Protein AF-A0A2G1YAJ8-F1 (afdb_monomer)

pLDDT: mean 88.54, std 17.22, range [44.78, 98.81]

Sequence (114 aa):
MRKALLMGAALAALLSAPAAAQVSKQVYQLHQKLLTLDTHLDTPASLDLPGWSIEEEHDVLHDYTQVDLPRMKKGGLDGGFWAIYTSQGPLTIEGFHKARDFAIMRGLSIRNMV

Structure (mmCIF, N/CA/C/O backbone):
data_AF-A0A2G1YAJ8-F1
#
_entry.id   AF-A0A2G1YAJ8-F1
#
loop_
_atom_site.group_PDB
_atom_site.id
_atom_site.type_symbol
_atom_site.label_atom_id
_atom_site.label_alt_id
_atom_site.label_comp_id
_atom_site.label_asym_id
_atom_site.label_entity_id
_atom_site.label_seq_id
_atom_site.pdbx_PDB_ins_code
_atom_site.Cartn_x
_atom_site.Cartn_y
_atom_site.Cartn_z
_atom_site.occupancy
_atom_site.B_iso_or_equiv
_atom_site.auth_seq_id
_atom_site.auth_comp_id
_atom_site.auth_asym_id
_atom_site.auth_atom_id
_atom_site.pdbx_PDB_model_num
ATOM 1 N N . MET A 1 1 ? 27.798 9.959 46.436 1.00 52.44 1 MET A N 1
ATOM 2 C CA . MET A 1 1 ? 27.267 11.011 45.534 1.00 52.4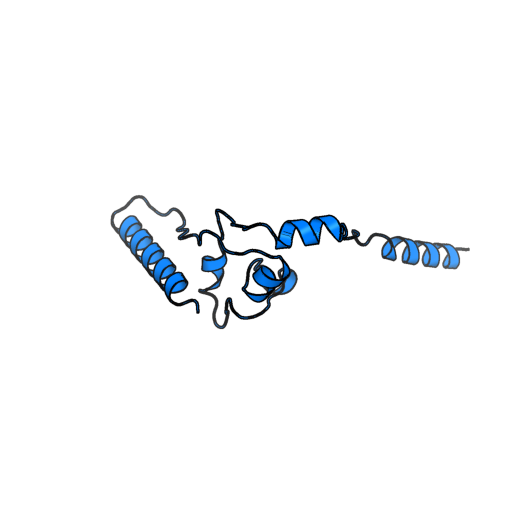4 1 MET A CA 1
ATOM 3 C C . MET A 1 1 ? 27.204 10.579 44.064 1.00 52.44 1 MET A C 1
ATOM 5 O O . MET A 1 1 ? 26.140 10.696 43.481 1.00 52.44 1 MET A O 1
ATOM 9 N N . ARG A 1 2 ? 28.257 9.987 43.470 1.00 50.34 2 ARG A N 1
ATOM 10 C CA . ARG A 1 2 ? 28.233 9.511 42.062 1.00 50.34 2 ARG A CA 1
ATOM 11 C C . ARG A 1 2 ? 27.186 8.421 41.743 1.00 50.34 2 ARG A C 1
ATOM 13 O O . ARG A 1 2 ? 26.618 8.440 40.661 1.00 50.34 2 ARG A O 1
ATOM 20 N N . LYS A 1 3 ? 26.874 7.521 42.688 1.00 44.78 3 LYS A N 1
ATOM 21 C CA . LYS A 1 3 ? 25.834 6.482 42.509 1.00 44.78 3 LYS A CA 1
ATOM 22 C C . LYS A 1 3 ? 24.401 7.043 42.463 1.00 44.78 3 LYS A C 1
ATOM 24 O O . LYS A 1 3 ? 23.583 6.530 41.716 1.00 44.78 3 LYS A O 1
ATOM 29 N N . ALA A 1 4 ? 24.121 8.125 43.197 1.00 50.81 4 ALA A N 1
ATOM 30 C CA . ALA A 1 4 ? 22.819 8.802 43.156 1.00 50.81 4 ALA A CA 1
ATOM 31 C C . ALA A 1 4 ? 22.611 9.564 41.834 1.00 50.81 4 ALA A C 1
ATOM 33 O O . ALA A 1 4 ? 21.504 9.600 41.308 1.00 50.81 4 ALA A O 1
ATOM 34 N N . LEU A 1 5 ? 23.694 10.102 41.260 1.00 50.38 5 LEU A N 1
ATOM 35 C CA . LEU A 1 5 ? 23.669 10.794 39.969 1.00 50.38 5 LEU A CA 1
ATOM 36 C C . LEU A 1 5 ? 23.427 9.826 38.792 1.00 50.38 5 LEU A C 1
ATOM 38 O O . LEU A 1 5 ? 22.687 10.152 37.871 1.00 50.38 5 LEU A O 1
ATOM 42 N N . LEU A 1 6 ? 23.993 8.613 38.853 1.00 50.56 6 LEU A N 1
ATOM 43 C CA . LEU A 1 6 ? 23.781 7.564 37.843 1.00 50.56 6 LEU A CA 1
ATOM 44 C C . LEU A 1 6 ? 22.356 6.979 37.878 1.00 50.56 6 LEU A C 1
ATOM 46 O O . LEU A 1 6 ? 21.810 6.638 36.834 1.00 50.56 6 LEU A O 1
ATOM 50 N N . MET A 1 7 ? 21.728 6.916 39.057 1.00 52.81 7 MET A N 1
ATOM 51 C CA . MET A 1 7 ? 20.354 6.417 39.210 1.00 52.81 7 MET A CA 1
ATOM 52 C C . MET A 1 7 ? 19.303 7.446 38.753 1.00 52.81 7 MET A C 1
ATOM 54 O O . MET A 1 7 ? 18.280 7.068 38.190 1.00 52.81 7 MET A O 1
ATOM 58 N N . GLY A 1 8 ? 19.581 8.747 38.918 1.00 51.50 8 GLY A N 1
ATOM 59 C CA . GLY A 1 8 ? 18.731 9.825 38.393 1.00 51.50 8 GLY A CA 1
ATOM 60 C C . GLY A 1 8 ? 18.750 9.935 36.863 1.00 51.50 8 GLY A C 1
ATOM 61 O O . GLY A 1 8 ? 17.714 10.190 36.254 1.00 51.50 8 GLY A O 1
ATOM 62 N N . ALA A 1 9 ? 19.900 9.676 36.228 1.00 55.94 9 ALA A N 1
ATOM 63 C CA . ALA A 1 9 ? 20.028 9.696 34.768 1.00 55.94 9 ALA A CA 1
ATOM 64 C C . ALA A 1 9 ? 19.265 8.545 34.082 1.00 55.94 9 ALA A C 1
ATOM 66 O O . ALA A 1 9 ? 18.672 8.746 33.024 1.00 55.94 9 ALA A O 1
ATOM 67 N N . ALA A 1 10 ? 19.214 7.361 34.703 1.00 55.34 10 ALA A N 1
ATOM 68 C CA . ALA A 1 10 ? 18.446 6.224 34.189 1.00 55.34 10 ALA A CA 1
ATOM 69 C C . ALA A 1 10 ? 16.920 6.449 34.260 1.00 55.34 10 ALA A C 1
ATOM 71 O O . ALA A 1 10 ? 16.191 6.001 33.378 1.00 55.34 10 ALA A O 1
ATOM 72 N N . LEU A 1 11 ? 16.434 7.186 35.268 1.00 53.75 11 LEU A N 1
ATOM 73 C CA . LEU A 1 11 ? 15.008 7.499 35.423 1.00 53.75 11 LEU A CA 1
ATOM 74 C C . LEU A 1 11 ? 14.522 8.556 34.413 1.00 53.75 11 LEU A C 1
ATOM 76 O O . LEU A 1 11 ? 13.397 8.476 33.929 1.00 53.75 11 LEU A O 1
ATOM 80 N N . ALA A 1 12 ? 15.376 9.523 34.060 1.00 54.62 12 ALA A N 1
ATOM 81 C CA . ALA A 1 12 ? 15.061 10.553 33.067 1.00 54.62 12 ALA A CA 1
ATOM 82 C C . ALA A 1 12 ? 14.971 9.991 31.633 1.00 54.62 12 ALA A C 1
ATOM 84 O O . ALA A 1 12 ? 14.146 10.445 30.839 1.00 54.62 12 ALA A O 1
ATOM 85 N N . ALA A 1 13 ? 15.764 8.962 31.314 1.00 53.72 13 ALA A N 1
ATOM 86 C CA . ALA A 1 13 ? 15.721 8.285 30.017 1.00 53.72 13 ALA A CA 1
ATOM 87 C C . ALA A 1 13 ? 14.440 7.447 29.810 1.00 53.72 13 ALA A C 1
ATOM 89 O O . ALA A 1 13 ? 13.990 7.295 28.678 1.00 53.72 13 ALA A O 1
ATOM 90 N N . LEU A 1 14 ? 13.805 6.964 30.886 1.00 53.00 14 LEU A N 1
ATOM 91 C CA . LEU A 1 14 ? 12.530 6.229 30.829 1.00 53.00 14 LEU A CA 1
ATOM 92 C C . LEU A 1 14 ? 11.304 7.135 30.601 1.00 53.00 14 LEU A C 1
ATOM 94 O O . LEU A 1 14 ? 10.251 6.646 30.205 1.00 53.00 14 LEU A O 1
ATOM 98 N N . LEU A 1 15 ? 11.428 8.446 30.829 1.00 51.31 15 LEU A N 1
ATOM 99 C CA . LEU A 1 15 ? 10.341 9.427 30.673 1.00 51.31 15 LEU A CA 1
ATOM 100 C C . LEU A 1 15 ? 10.299 10.084 29.286 1.00 51.31 15 LEU A C 1
ATOM 102 O O . LEU A 1 15 ? 9.399 10.869 29.007 1.00 51.31 15 LEU A O 1
ATOM 106 N N . SER A 1 16 ? 11.269 9.772 28.422 1.00 49.19 16 SER A N 1
ATOM 107 C CA . SER A 1 16 ? 11.404 10.356 27.081 1.00 49.19 16 SER A CA 1
ATOM 108 C C . SER A 1 16 ? 10.912 9.420 25.973 1.00 49.19 16 SER A C 1
ATOM 110 O O . SER A 1 16 ? 11.301 9.576 24.817 1.00 49.19 16 SER A O 1
ATOM 112 N N . ALA A 1 17 ? 10.060 8.442 26.299 1.00 55.47 17 ALA A N 1
ATOM 113 C CA . ALA A 1 17 ? 9.252 7.805 25.269 1.00 55.47 17 ALA A CA 1
ATOM 114 C C . ALA A 1 17 ? 8.317 8.888 24.704 1.00 55.47 17 ALA A C 1
ATOM 116 O O . ALA A 1 17 ? 7.630 9.543 25.496 1.00 55.47 17 ALA A O 1
ATOM 117 N N . PRO A 1 18 ? 8.285 9.131 23.382 1.00 51.72 18 PRO A N 1
ATOM 118 C CA . PRO A 1 18 ? 7.290 10.026 22.822 1.00 51.72 18 PRO A CA 1
ATOM 119 C C . PRO A 1 18 ? 5.930 9.458 23.217 1.00 51.72 18 PRO A C 1
ATOM 121 O O . PRO A 1 18 ? 5.582 8.340 22.837 1.00 51.72 18 PRO A O 1
ATOM 124 N N . ALA A 1 19 ? 5.187 10.195 24.041 1.00 53.28 19 ALA A N 1
ATOM 125 C CA . ALA A 1 19 ? 3.800 9.869 24.291 1.00 53.28 19 ALA A CA 1
ATOM 126 C C . ALA A 1 19 ? 3.120 9.912 22.923 1.00 53.28 19 ALA A C 1
ATOM 128 O O . ALA A 1 19 ? 2.982 10.989 22.339 1.00 53.28 19 ALA A O 1
ATOM 129 N N . ALA A 1 20 ? 2.761 8.746 22.379 1.00 58.47 20 ALA A N 1
ATOM 130 C CA . ALA A 1 20 ? 1.858 8.691 21.246 1.00 58.47 20 ALA A CA 1
ATOM 131 C C . ALA A 1 20 ? 0.665 9.565 21.633 1.00 58.47 20 ALA A C 1
ATOM 133 O O . ALA A 1 20 ? 0.049 9.327 22.676 1.00 58.47 20 ALA A O 1
ATOM 134 N N . ALA A 1 21 ? 0.424 10.642 20.882 1.00 61.31 21 ALA A N 1
ATOM 135 C CA . ALA A 1 21 ? -0.644 11.573 21.201 1.00 61.31 21 ALA A CA 1
ATOM 136 C C . ALA A 1 21 ? -1.938 10.764 21.314 1.00 61.31 21 ALA A C 1
ATOM 138 O O . ALA A 1 21 ? -2.397 10.167 20.340 1.00 61.31 21 ALA A O 1
ATOM 139 N N . GLN A 1 22 ? -2.473 10.660 22.528 1.00 78.44 22 GLN A N 1
ATOM 140 C CA . GLN A 1 22 ? -3.596 9.776 22.774 1.00 78.44 22 GLN A CA 1
ATOM 141 C C . GLN A 1 22 ? -4.832 10.389 22.122 1.00 78.44 22 GLN A C 1
ATOM 143 O O . GLN A 1 22 ? -5.282 11.469 22.509 1.00 78.44 22 GLN A O 1
ATOM 148 N N . VAL A 1 23 ? -5.357 9.716 21.097 1.00 86.50 23 VAL A N 1
ATOM 149 C CA . VAL A 1 23 ? -6.567 10.148 20.392 1.00 86.50 23 VAL A CA 1
ATOM 150 C C . VAL A 1 23 ? -7.707 10.221 21.403 1.00 86.50 23 VAL A C 1
ATOM 152 O O . VAL A 1 23 ? -7.991 9.251 22.111 1.00 86.50 23 VAL A O 1
ATOM 155 N N . SER A 1 24 ? -8.359 11.380 21.502 1.00 93.56 24 SER A N 1
ATOM 156 C CA . SER A 1 24 ? -9.475 11.537 22.432 1.00 93.56 24 SER A CA 1
ATOM 157 C C . SER A 1 24 ? -10.640 10.633 22.026 1.00 93.56 24 SER A C 1
ATOM 159 O O . SER A 1 24 ? -10.873 10.372 20.843 1.00 93.56 24 SER A O 1
ATOM 161 N N . LYS A 1 25 ? -11.428 10.186 23.010 1.00 93.00 25 LYS A N 1
ATOM 162 C CA . LYS A 1 25 ? -12.624 9.371 22.751 1.00 93.00 25 LYS A CA 1
ATOM 163 C C . LYS A 1 25 ? -13.583 10.073 21.786 1.00 93.00 25 LYS A C 1
ATOM 165 O O . LYS A 1 25 ? -14.171 9.413 20.937 1.00 93.00 25 LYS A O 1
ATOM 170 N N . GLN A 1 26 ? -13.716 11.396 21.895 1.00 96.06 26 GLN A N 1
ATOM 171 C CA . GLN A 1 26 ? -14.562 12.193 21.009 1.00 96.06 26 GLN A CA 1
ATOM 172 C C . GLN A 1 26 ? -14.074 12.142 19.555 1.00 96.06 26 GLN A C 1
ATOM 174 O O . GLN A 1 26 ? -14.886 11.945 18.655 1.00 96.06 26 GLN A O 1
ATOM 179 N N . VAL A 1 27 ? -12.761 12.276 19.324 1.00 95.06 27 VAL A N 1
ATOM 180 C CA . VAL A 1 27 ? -12.174 12.197 17.976 1.00 95.06 27 VAL A CA 1
ATOM 181 C C . VAL A 1 27 ? -12.322 10.790 17.408 1.00 95.06 27 VAL A C 1
ATOM 183 O O . VAL A 1 27 ? -12.779 10.646 16.279 1.00 95.06 27 VAL A O 1
ATOM 186 N N . TYR A 1 28 ? -12.034 9.753 18.198 1.00 93.06 28 TYR A N 1
ATOM 187 C CA . TYR A 1 28 ? -12.218 8.367 17.762 1.00 93.06 28 TYR A CA 1
ATOM 188 C C . TYR A 1 28 ? -13.678 8.079 17.373 1.00 93.06 28 TYR A C 1
ATOM 190 O O . TYR A 1 28 ? -13.946 7.527 16.312 1.00 93.06 28 TYR A O 1
ATOM 198 N N . GLN A 1 29 ? -14.644 8.520 18.184 1.00 95.69 29 GLN A N 1
ATOM 199 C CA . GLN A 1 29 ? -16.072 8.359 17.887 1.00 95.69 29 GLN A CA 1
ATOM 200 C C . GLN A 1 29 ? -16.533 9.129 16.647 1.00 95.69 29 GLN A C 1
ATOM 202 O O . GLN A 1 29 ? -17.477 8.692 15.992 1.00 95.69 29 GLN A O 1
ATOM 207 N N . LEU A 1 30 ? -15.929 10.283 16.354 1.00 97.19 30 LEU A N 1
ATOM 208 C CA . LEU A 1 30 ? -16.186 11.002 15.110 1.00 97.19 30 LEU A CA 1
ATOM 209 C C . LEU A 1 30 ? -15.614 10.224 13.922 1.00 97.19 30 LEU A C 1
ATOM 211 O O . LEU A 1 30 ? -16.340 9.994 12.964 1.00 97.19 30 LEU A O 1
ATOM 215 N N . HIS A 1 31 ? -14.359 9.781 14.017 1.00 97.31 31 HIS A N 1
ATOM 216 C CA . HIS A 1 31 ? -13.668 9.031 12.967 1.00 97.31 31 HIS A CA 1
ATOM 217 C C . HIS A 1 31 ? -14.445 7.785 12.534 1.00 97.31 31 HIS A C 1
ATOM 219 O O . HIS A 1 31 ? -14.688 7.601 11.352 1.00 97.31 31 HIS A O 1
ATOM 225 N N . GLN A 1 32 ? -14.962 7.005 13.490 1.00 95.69 32 GLN A N 1
ATOM 226 C CA . GLN A 1 32 ? -15.766 5.801 13.217 1.00 95.69 32 GLN A CA 1
ATOM 227 C C . GLN A 1 32 ? -17.118 6.070 12.517 1.00 95.69 32 GLN A C 1
ATOM 229 O O . GLN A 1 32 ? -17.824 5.127 12.172 1.00 95.69 32 GLN A O 1
ATOM 234 N N . LYS A 1 33 ? -17.527 7.335 12.352 1.00 97.38 33 LYS A N 1
ATOM 235 C CA . LYS A 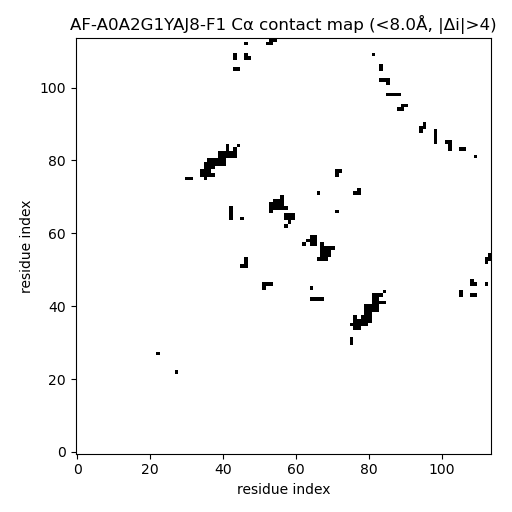1 33 ? -18.746 7.727 11.617 1.00 97.38 33 LYS A CA 1
ATOM 236 C C . LYS A 1 33 ? -18.458 8.235 10.207 1.00 97.38 33 LYS A C 1
ATOM 238 O O . LYS A 1 33 ? -19.404 8.475 9.459 1.00 97.38 33 LYS A O 1
ATOM 243 N N . LEU A 1 34 ? -17.195 8.491 9.881 1.00 98.25 34 LEU A N 1
ATOM 244 C CA . LEU A 1 34 ? -16.787 9.013 8.584 1.00 98.25 34 LEU A CA 1
ATOM 245 C C . LEU A 1 34 ? -16.430 7.850 7.666 1.00 98.25 34 LEU A C 1
ATOM 247 O O . LEU A 1 34 ? -15.822 6.890 8.117 1.00 98.25 34 LEU A O 1
ATOM 251 N N . LEU A 1 35 ? -16.768 7.979 6.381 1.00 98.50 35 LEU A N 1
ATOM 252 C CA . LEU A 1 35 ? -16.145 7.162 5.346 1.00 98.50 35 LEU A CA 1
ATOM 253 C C . LEU A 1 35 ? -14.750 7.726 5.090 1.00 98.50 35 LEU A C 1
ATOM 255 O O . LEU A 1 35 ? -14.623 8.886 4.683 1.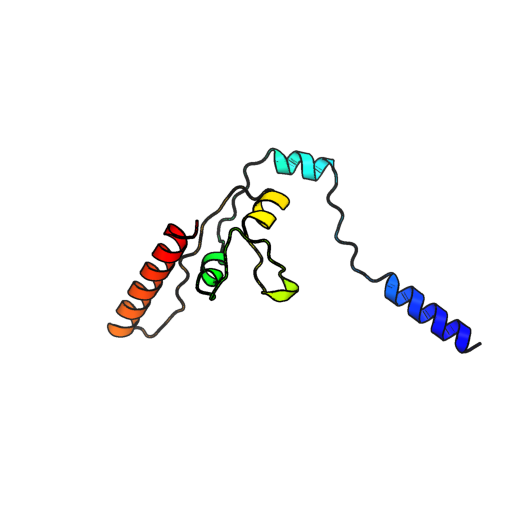00 98.50 35 LEU A O 1
ATOM 259 N N . THR A 1 36 ? -13.720 6.921 5.307 1.00 98.56 36 THR A N 1
ATOM 260 C CA . THR A 1 36 ? -12.334 7.336 5.115 1.00 98.56 36 THR A CA 1
ATOM 261 C C . THR A 1 36 ? -11.698 6.588 3.957 1.00 98.56 36 THR A C 1
ATOM 263 O O . THR A 1 36 ? -11.753 5.364 3.850 1.00 98.56 36 THR A O 1
ATOM 266 N N . LEU A 1 37 ? -11.110 7.363 3.050 1.00 98.62 37 LEU A N 1
ATOM 267 C CA . LEU A 1 37 ? -10.439 6.858 1.866 1.00 98.62 37 LEU A CA 1
ATOM 268 C C . LEU A 1 37 ? -9.071 7.514 1.764 1.00 98.62 37 LEU A C 1
ATOM 270 O O . LEU A 1 37 ? -8.963 8.735 1.895 1.00 98.62 37 LEU A O 1
ATOM 274 N N . ASP A 1 38 ? -8.057 6.709 1.477 1.00 98.69 38 ASP A N 1
ATOM 275 C CA . ASP A 1 38 ? -6.743 7.203 1.081 1.00 98.69 38 ASP A CA 1
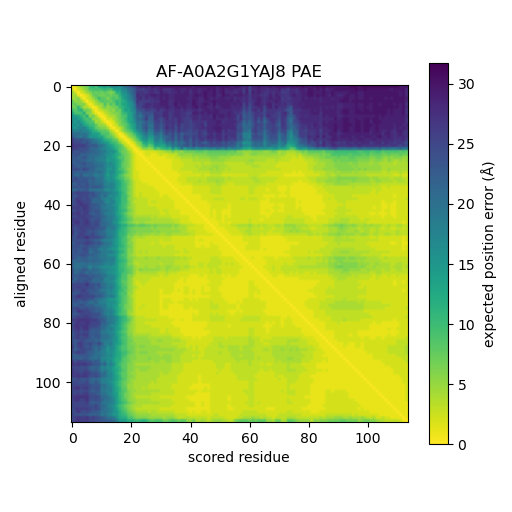ATOM 276 C C . ASP A 1 38 ? -6.627 7.206 -0.452 1.00 98.69 38 ASP A C 1
ATOM 278 O O . ASP A 1 38 ? -7.042 6.264 -1.134 1.00 98.69 38 ASP A O 1
ATOM 282 N N . THR A 1 39 ? -6.100 8.287 -1.021 1.00 98.44 39 THR A N 1
ATOM 283 C CA . THR A 1 39 ? -5.987 8.454 -2.473 1.00 98.44 39 THR A CA 1
ATOM 284 C C . THR A 1 39 ? -4.770 7.758 -3.078 1.00 98.44 39 THR A C 1
ATOM 286 O O . THR A 1 39 ? -4.675 7.702 -4.307 1.00 98.44 39 THR A O 1
ATOM 289 N N . HIS A 1 40 ? -3.845 7.241 -2.266 1.00 98.62 40 HIS A N 1
ATOM 290 C CA . HIS A 1 40 ? -2.624 6.606 -2.744 1.00 98.62 40 HIS A CA 1
ATOM 291 C C . HIS A 1 40 ? -2.059 5.575 -1.758 1.00 98.62 40 HIS A C 1
ATOM 293 O O . HIS A 1 40 ? -1.251 5.884 -0.884 1.00 98.62 40 HIS A O 1
ATOM 299 N N . LEU A 1 41 ? -2.434 4.312 -1.951 1.00 98.50 41 LEU A N 1
ATOM 300 C CA . LEU A 1 41 ? -1.935 3.196 -1.156 1.00 98.50 41 LEU A CA 1
ATOM 301 C C . LEU A 1 41 ? -0.940 2.361 -1.969 1.00 98.50 41 LEU A C 1
ATOM 303 O O . LEU A 1 41 ? -1.330 1.616 -2.872 1.00 98.50 41 LEU A O 1
ATOM 307 N N . ASP A 1 42 ? 0.340 2.452 -1.608 1.00 97.88 42 ASP A N 1
ATOM 308 C CA . ASP A 1 42 ? 1.444 1.698 -2.227 1.00 97.88 42 ASP A CA 1
ATOM 309 C C . ASP A 1 42 ? 1.588 0.253 -1.712 1.00 97.88 42 ASP A C 1
ATOM 311 O O . ASP A 1 42 ? 2.459 -0.488 -2.167 1.00 97.88 42 ASP A O 1
ATOM 315 N N . THR A 1 43 ? 0.693 -0.199 -0.825 1.00 97.88 43 THR A N 1
ATOM 316 C CA . THR A 1 43 ? 0.605 -1.584 -0.319 1.00 97.88 43 THR A CA 1
ATOM 317 C C . THR A 1 43 ? 0.735 -2.672 -1.386 1.00 97.88 43 THR A C 1
ATOM 319 O O . THR A 1 43 ? 1.356 -3.694 -1.098 1.00 97.88 43 THR A O 1
ATOM 322 N N . PRO A 1 44 ? 0.228 -2.503 -2.626 1.00 97.62 44 PRO A N 1
ATOM 323 C CA . PRO A 1 44 ? 0.421 -3.500 -3.669 1.00 97.62 44 PRO A CA 1
ATOM 324 C C . PRO A 1 44 ? 1.885 -3.844 -3.972 1.00 97.62 44 PRO A C 1
ATOM 326 O O . PRO A 1 44 ? 2.145 -4.912 -4.516 1.00 97.62 44 PRO A O 1
ATOM 329 N N . ALA A 1 45 ? 2.847 -2.982 -3.625 1.00 96.06 45 ALA A N 1
ATOM 330 C CA . ALA A 1 45 ? 4.270 -3.302 -3.719 1.00 96.06 45 ALA A CA 1
ATOM 331 C C . ALA A 1 45 ? 4.705 -4.440 -2.775 1.00 96.06 45 ALA A C 1
ATOM 333 O O . ALA A 1 45 ? 5.673 -5.134 -3.081 1.00 96.06 45 ALA A O 1
ATOM 334 N N . SER A 1 46 ? 3.991 -4.653 -1.667 1.00 96.38 46 SER A N 1
ATOM 335 C CA . SER A 1 46 ? 4.257 -5.716 -0.690 1.00 96.38 46 SER A CA 1
ATOM 336 C C . SER A 1 46 ? 3.640 -7.063 -1.073 1.00 96.38 46 SER A C 1
ATOM 338 O O . SER A 1 46 ? 4.136 -8.089 -0.626 1.00 96.38 46 SER A O 1
ATOM 340 N N . LEU A 1 47 ? 2.617 -7.090 -1.937 1.00 94.94 47 LEU A N 1
ATOM 341 C CA . LEU A 1 47 ? 1.959 -8.334 -2.386 1.00 94.94 47 LEU A CA 1
ATOM 342 C C . LEU A 1 47 ? 2.900 -9.282 -3.141 1.00 94.94 47 LEU A C 1
ATOM 344 O O . LEU A 1 47 ? 2.638 -10.477 -3.232 1.00 94.94 47 LEU A O 1
ATOM 348 N N . ASP A 1 48 ? 3.993 -8.749 -3.685 1.00 88.56 48 ASP A N 1
ATOM 349 C CA . ASP A 1 48 ? 4.998 -9.527 -4.403 1.00 88.56 48 ASP A CA 1
ATOM 350 C C . ASP A 1 48 ? 6.020 -10.188 -3.437 1.00 88.56 48 ASP A C 1
ATOM 352 O O . ASP A 1 48 ? 6.885 -10.951 -3.878 1.00 88.56 48 ASP A O 1
ATOM 356 N N . LEU A 1 49 ? 5.946 -9.913 -2.121 1.00 90.19 49 LEU A N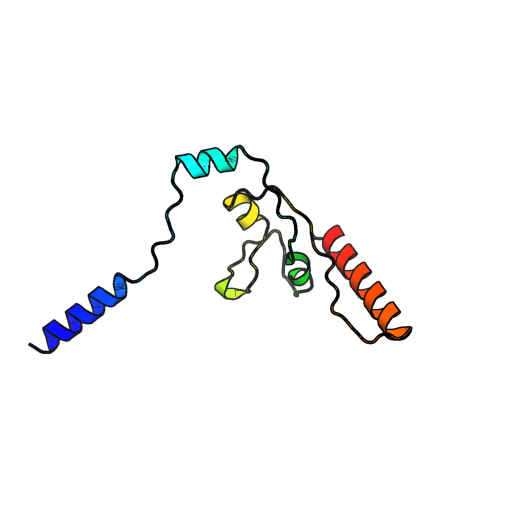 1
ATOM 357 C CA . LEU A 1 49 ? 6.807 -10.522 -1.101 1.00 90.19 49 LEU A CA 1
ATOM 358 C C . LEU A 1 49 ? 6.365 -11.969 -0.802 1.00 90.19 49 LEU A C 1
ATOM 360 O O . LEU A 1 49 ? 5.195 -12.206 -0.494 1.00 90.19 49 LEU A O 1
ATOM 364 N N . PRO A 1 50 ? 7.280 -12.958 -0.830 1.00 91.81 50 PRO A N 1
ATOM 365 C CA . PRO A 1 50 ? 6.928 -14.351 -0.567 1.00 91.81 50 PRO A CA 1
ATOM 366 C C . PRO A 1 50 ? 6.286 -14.551 0.809 1.00 91.81 50 PRO A C 1
ATOM 368 O O . PRO A 1 50 ? 6.888 -14.232 1.832 1.00 91.81 50 PRO A O 1
ATOM 371 N N . GLY A 1 51 ? 5.086 -15.132 0.824 1.00 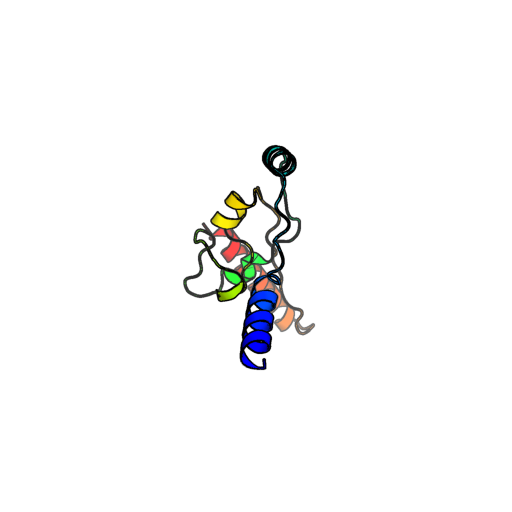93.38 51 GLY A N 1
ATOM 372 C CA . GLY A 1 51 ? 4.353 -15.441 2.054 1.00 93.38 51 GLY A CA 1
ATOM 373 C C . GLY A 1 51 ? 3.704 -14.236 2.736 1.00 93.38 51 GLY A C 1
ATOM 374 O O . GLY A 1 51 ? 3.116 -14.414 3.794 1.00 93.38 51 GLY A O 1
ATOM 375 N N . TRP A 1 52 ? 3.785 -13.037 2.155 1.00 96.56 52 TRP A N 1
ATOM 376 C CA . TRP A 1 52 ? 3.097 -11.867 2.689 1.00 96.56 52 TRP A CA 1
ATOM 377 C C . TRP A 1 52 ? 1.619 -11.888 2.289 1.00 96.56 52 TRP A C 1
ATOM 379 O O . TRP A 1 52 ? 1.287 -12.114 1.125 1.00 96.56 52 TRP A O 1
ATOM 389 N N . SER A 1 53 ? 0.732 -11.629 3.247 1.00 96.81 53 SER A N 1
ATOM 390 C CA . SER A 1 53 ? -0.709 -11.518 3.017 1.00 96.81 53 SER A CA 1
ATOM 391 C C . SER A 1 53 ? -1.246 -10.220 3.601 1.00 96.81 53 SER A C 1
ATOM 393 O O . SER A 1 53 ? -0.941 -9.873 4.742 1.00 96.81 53 SER A O 1
ATOM 395 N N . ILE A 1 54 ? -2.108 -9.531 2.849 1.00 97.81 54 ILE A N 1
ATOM 396 C CA . ILE A 1 54 ? -2.807 -8.333 3.332 1.00 97.81 54 ILE A CA 1
ATOM 397 C C . ILE A 1 54 ? -3.803 -8.661 4.456 1.00 97.81 54 ILE A C 1
ATOM 399 O O . ILE A 1 54 ? -4.230 -7.765 5.177 1.00 97.81 54 ILE A O 1
ATOM 403 N N . GLU A 1 55 ? -4.199 -9.927 4.613 1.00 97.81 55 GLU A N 1
ATOM 404 C CA . GLU A 1 55 ? -5.136 -10.356 5.656 1.00 97.81 55 GLU A CA 1
ATOM 405 C C . GLU A 1 55 ? -4.467 -10.584 7.019 1.00 97.81 55 GLU A C 1
ATOM 407 O O . GLU A 1 55 ? -5.158 -10.664 8.039 1.00 97.81 55 GLU A O 1
ATOM 412 N N . GLU A 1 56 ? -3.137 -10.658 7.049 1.00 97.62 56 GLU A N 1
ATOM 413 C CA . GLU A 1 56 ? -2.347 -10.847 8.264 1.00 97.62 56 GLU A CA 1
ATOM 414 C C . GLU A 1 56 ? -1.982 -9.505 8.906 1.00 97.62 56 GLU A C 1
ATOM 416 O O . GLU A 1 56 ? -1.901 -8.473 8.242 1.00 97.62 56 GLU A O 1
ATOM 421 N N . GLU A 1 57 ? -1.809 -9.503 10.229 1.00 97.44 57 GLU A N 1
ATOM 422 C CA . GLU A 1 57 ? -1.381 -8.301 10.942 1.00 97.44 57 GLU A CA 1
ATOM 423 C C . GLU A 1 57 ? 0.141 -8.199 10.918 1.00 97.44 57 GLU A C 1
ATOM 425 O O . GLU A 1 57 ? 0.829 -9.110 11.383 1.00 97.44 57 GLU A O 1
ATOM 430 N N . HIS A 1 58 ? 0.646 -7.060 10.448 1.00 97.25 58 HIS A N 1
ATOM 431 C CA . HIS A 1 58 ? 2.076 -6.786 10.365 1.00 97.25 58 HIS A CA 1
ATOM 432 C C . HIS A 1 58 ? 2.509 -5.633 11.273 1.00 97.25 58 HIS A C 1
ATOM 434 O O . HIS A 1 58 ? 1.700 -4.865 11.804 1.00 97.25 58 HIS A O 1
ATOM 440 N N . ASP A 1 59 ? 3.823 -5.488 11.424 1.00 95.19 59 ASP A N 1
ATOM 441 C CA . ASP A 1 59 ? 4.453 -4.430 12.207 1.00 95.19 59 ASP A CA 1
ATOM 442 C C . ASP A 1 59 ? 5.470 -3.673 11.353 1.00 95.19 59 ASP A C 1
ATOM 444 O O . ASP A 1 59 ? 6.469 -4.232 10.898 1.00 95.19 59 ASP A O 1
ATOM 448 N N . VAL A 1 60 ? 5.249 -2.363 11.238 1.00 95.56 60 VAL A N 1
ATOM 449 C CA . VAL A 1 60 ? 6.090 -1.431 10.480 1.00 95.56 60 VAL A CA 1
ATOM 450 C C . VAL A 1 60 ? 7.565 -1.471 10.888 1.00 95.56 60 VAL A C 1
ATOM 452 O O . VAL A 1 60 ? 8.433 -1.190 10.067 1.00 95.56 60 VAL A O 1
ATOM 455 N N . LEU A 1 61 ? 7.884 -1.817 12.138 1.00 95.69 61 LEU A N 1
ATOM 456 C CA . LEU A 1 61 ? 9.270 -1.915 12.599 1.00 95.69 61 LEU A CA 1
ATOM 457 C C . LEU A 1 61 ? 9.958 -3.217 12.169 1.00 95.69 61 LEU A C 1
ATOM 459 O O . LEU A 1 61 ? 11.186 -3.285 12.203 1.00 95.69 61 LEU A O 1
ATOM 463 N N . HIS A 1 62 ? 9.184 -4.230 11.778 1.00 93.94 62 HIS A N 1
ATOM 464 C CA . HIS A 1 62 ? 9.680 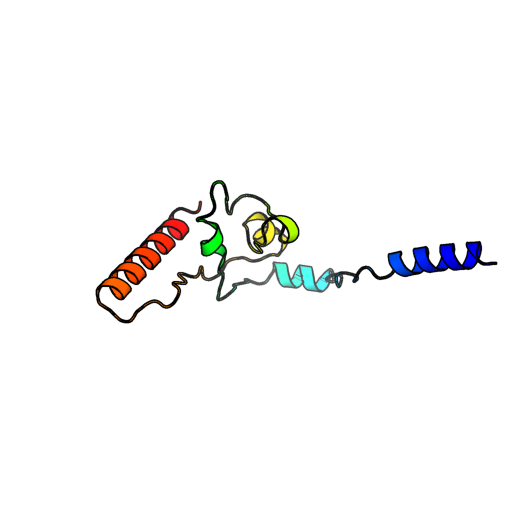-5.554 11.416 1.00 93.94 62 HIS A CA 1
ATOM 465 C C . HIS A 1 62 ? 9.682 -5.785 9.902 1.00 93.94 62 HIS A C 1
ATOM 467 O O . HIS A 1 62 ? 10.660 -6.320 9.383 1.00 93.94 62 HIS A O 1
ATOM 473 N N . ASP A 1 63 ? 8.626 -5.376 9.195 1.00 93.38 63 ASP A N 1
ATOM 474 C CA . ASP A 1 63 ? 8.466 -5.633 7.756 1.00 93.38 63 ASP A CA 1
ATOM 475 C C . ASP A 1 63 ? 8.384 -4.359 6.895 1.00 93.38 63 ASP A C 1
ATOM 477 O O . ASP A 1 63 ? 8.302 -4.445 5.670 1.00 93.38 63 ASP A O 1
ATOM 481 N N . TYR A 1 64 ? 8.434 -3.178 7.525 1.00 94.94 64 TYR A N 1
ATOM 482 C CA . TYR A 1 64 ? 8.320 -1.856 6.898 1.00 94.94 64 TYR A CA 1
ATOM 483 C C . TYR A 1 64 ? 6.981 -1.565 6.207 1.00 94.94 64 TYR A C 1
ATOM 485 O O . TYR A 1 64 ? 6.810 -0.473 5.657 1.00 94.94 64 TYR A O 1
ATOM 493 N N . THR A 1 65 ? 6.007 -2.478 6.251 1.00 96.81 65 THR A N 1
ATOM 494 C CA . THR A 1 65 ? 4.681 -2.233 5.686 1.00 96.81 65 THR A CA 1
ATOM 495 C C . THR A 1 65 ? 3.849 -1.403 6.652 1.00 96.81 65 THR A C 1
ATOM 497 O O . THR A 1 65 ? 4.029 -1.443 7.871 1.00 96.81 65 THR A O 1
ATOM 500 N N . GLN A 1 66 ? 2.921 -0.613 6.121 1.00 97.62 66 GLN A N 1
ATOM 501 C CA . GLN A 1 66 ? 2.128 0.333 6.919 1.00 97.62 66 GLN A CA 1
ATOM 502 C C . GLN A 1 66 ? 0.625 0.052 6.870 1.00 97.62 66 GLN A C 1
ATOM 504 O O . GLN A 1 66 ? -0.129 0.602 7.670 1.00 97.62 66 GLN A O 1
ATOM 509 N N . VAL A 1 67 ? 0.190 -0.791 5.935 1.00 98.06 67 VAL A N 1
ATOM 510 C CA . VAL A 1 67 ? -1.219 -1.018 5.622 1.00 98.06 67 VAL A CA 1
ATOM 511 C C . VAL A 1 67 ? -1.434 -2.508 5.399 1.00 98.06 67 VAL A C 1
ATOM 513 O O . VAL A 1 67 ? -0.841 -3.100 4.503 1.00 98.06 67 VAL A O 1
ATOM 516 N N . ASP A 1 68 ? -2.318 -3.076 6.207 1.00 98.19 68 ASP A N 1
ATOM 517 C CA . ASP A 1 68 ? -2.916 -4.400 6.058 1.00 98.19 68 ASP A CA 1
ATOM 518 C C . ASP A 1 68 ? -4.353 -4.355 6.587 1.00 98.19 68 ASP A C 1
ATOM 520 O O . ASP A 1 68 ? -4.759 -3.386 7.238 1.00 98.19 68 ASP A O 1
ATOM 524 N N . LEU A 1 69 ? -5.151 -5.377 6.292 1.00 98.12 69 LEU A N 1
ATOM 525 C CA . LEU A 1 69 ? -6.565 -5.408 6.641 1.00 98.12 69 LEU A CA 1
ATOM 526 C C . LEU A 1 69 ? -6.802 -5.287 8.162 1.00 98.12 69 LEU A C 1
ATOM 528 O O . LEU A 1 69 ? -7.703 -4.531 8.552 1.00 98.12 69 LEU A O 1
ATOM 532 N N . PRO A 1 70 ? -6.033 -5.951 9.051 1.00 98.31 70 PRO A N 1
ATOM 533 C CA . PRO A 1 70 ? -6.142 -5.724 10.492 1.00 98.31 70 PRO A CA 1
ATOM 534 C C . PRO A 1 70 ? -5.879 -4.272 10.916 1.00 98.31 70 PRO A C 1
ATOM 536 O O . PRO A 1 70 ? -6.679 -3.713 11.674 1.00 98.31 70 PRO A O 1
ATOM 539 N N . ARG A 1 71 ? -4.820 -3.620 10.419 1.00 97.88 71 ARG A N 1
ATOM 540 C CA . ARG A 1 71 ? -4.510 -2.214 10.736 1.00 97.88 71 ARG A CA 1
ATOM 541 C C . ARG A 1 71 ? -5.504 -1.242 10.108 1.00 97.88 71 ARG A C 1
ATOM 543 O O . ARG A 1 71 ? -5.861 -0.269 10.769 1.00 97.88 71 ARG A O 1
ATOM 550 N N . MET A 1 72 ? -6.039 -1.531 8.920 1.00 98.25 72 MET A N 1
ATOM 551 C CA . MET A 1 72 ? -7.147 -0.773 8.322 1.00 98.25 72 MET A CA 1
ATOM 552 C C . MET A 1 72 ? -8.381 -0.801 9.227 1.00 98.25 72 MET A C 1
ATOM 554 O O . MET A 1 72 ? -8.910 0.251 9.578 1.00 98.25 72 MET A O 1
ATOM 558 N N . LYS A 1 73 ? -8.791 -1.985 9.704 1.00 97.44 73 LYS A N 1
ATOM 559 C CA . LYS A 1 73 ? -9.921 -2.127 10.641 1.00 97.44 73 LYS A CA 1
ATOM 560 C C . LYS A 1 73 ? -9.668 -1.407 11.969 1.00 97.44 73 LYS A C 1
ATOM 562 O O . LYS A 1 73 ? -10.550 -0.708 12.459 1.00 97.44 73 LYS A O 1
ATOM 567 N N . LYS A 1 74 ? -8.469 -1.543 12.552 1.00 95.50 74 LYS A N 1
ATOM 568 C CA . LYS A 1 74 ? -8.094 -0.878 13.818 1.00 95.50 74 LYS A CA 1
ATOM 569 C C . LYS A 1 74 ? -8.046 0.645 13.686 1.00 95.50 74 LYS A C 1
ATOM 571 O O . LYS A 1 74 ? -8.503 1.353 14.582 1.00 95.50 74 LYS A O 1
ATOM 576 N N . GLY A 1 75 ? -7.492 1.132 12.579 1.00 94.56 75 GLY A N 1
ATOM 577 C CA . GLY A 1 75 ? -7.370 2.551 12.257 1.00 94.56 75 GLY A CA 1
ATOM 578 C C . GLY A 1 75 ? -8.649 3.175 11.703 1.00 94.56 75 GLY A C 1
ATOM 579 O O . GLY A 1 75 ? -8.723 4.396 11.626 1.00 94.56 75 GLY A O 1
ATOM 580 N N . GLY A 1 76 ? -9.655 2.374 11.341 1.00 97.44 76 GLY A N 1
ATOM 581 C CA . GLY A 1 76 ? -10.883 2.842 10.702 1.00 97.44 76 GLY A CA 1
ATOM 582 C C . GLY A 1 76 ? -10.649 3.407 9.303 1.00 97.44 76 GLY A C 1
ATOM 583 O O . GLY A 1 76 ? -11.202 4.460 9.017 1.00 97.44 76 GLY A O 1
ATOM 584 N N . LEU A 1 77 ? -9.791 2.766 8.496 1.00 98.44 77 LEU A N 1
ATOM 585 C CA . LEU A 1 77 ? -9.615 3.052 7.068 1.00 98.44 77 LEU A CA 1
ATOM 586 C C . LEU A 1 77 ? -10.560 2.163 6.253 1.00 98.44 77 LEU A C 1
ATOM 588 O O . LEU A 1 77 ? -10.363 0.948 6.204 1.00 98.44 77 LEU A O 1
ATOM 592 N N . ASP A 1 78 ? -11.566 2.756 5.612 1.00 98.50 78 ASP A N 1
ATOM 593 C CA . ASP A 1 78 ? -12.609 1.992 4.908 1.00 98.50 78 ASP A CA 1
ATOM 594 C C . ASP A 1 78 ? -12.182 1.547 3.506 1.00 98.50 78 ASP A C 1
ATOM 596 O O . ASP A 1 78 ? -12.724 0.590 2.951 1.00 98.50 78 ASP A O 1
ATOM 600 N N . GLY A 1 79 ? -11.200 2.228 2.920 1.00 97.94 79 GLY A N 1
ATOM 601 C CA . GLY A 1 79 ? -10.650 1.860 1.627 1.00 97.94 79 GLY A CA 1
ATOM 602 C C . GLY A 1 79 ? -9.697 2.904 1.074 1.00 97.94 79 GLY A C 1
ATOM 603 O O . GLY A 1 79 ? -9.170 3.756 1.787 1.00 97.94 79 GLY A O 1
ATOM 604 N N . GLY A 1 80 ? -9.478 2.837 -0.230 1.00 97.81 80 GLY A N 1
ATOM 605 C CA . GLY A 1 80 ? -8.612 3.767 -0.925 1.00 97.81 80 GLY A CA 1
ATOM 606 C C . GLY A 1 80 ? -8.290 3.299 -2.330 1.00 97.81 80 GLY A C 1
ATOM 607 O O . GLY A 1 80 ? -8.941 2.407 -2.877 1.00 97.81 80 GLY A O 1
ATOM 608 N N . PHE A 1 81 ? -7.272 3.918 -2.909 1.00 98.69 81 PHE A N 1
ATOM 609 C CA . PHE A 1 81 ? -6.819 3.623 -4.259 1.00 98.69 81 PHE A CA 1
ATOM 610 C C . PHE A 1 81 ? -5.485 2.882 -4.211 1.00 98.69 81 PHE A C 1
ATOM 612 O O . PHE A 1 81 ? -4.460 3.442 -3.829 1.00 98.69 81 PHE A O 1
ATOM 619 N N . TRP A 1 82 ? -5.507 1.616 -4.626 1.00 98.38 82 TRP A N 1
ATOM 620 C CA . TRP A 1 82 ? -4.318 0.776 -4.749 1.00 98.38 82 TRP A CA 1
ATOM 621 C C . TRP A 1 82 ? -3.458 1.216 -5.933 1.00 98.38 82 TRP A C 1
ATOM 623 O O . TRP A 1 82 ? -3.910 1.203 -7.081 1.00 98.38 82 TRP A O 1
ATOM 633 N N . ALA A 1 83 ? -2.211 1.594 -5.667 1.00 98.31 83 ALA A N 1
ATOM 634 C CA . ALA A 1 83 ? -1.320 2.101 -6.696 1.00 98.31 83 ALA A CA 1
ATOM 635 C C . ALA A 1 83 ? -0.780 0.978 -7.601 1.00 98.31 83 ALA A C 1
ATOM 637 O O . ALA A 1 83 ? -0.150 0.016 -7.153 1.00 98.31 83 ALA A O 1
ATOM 638 N N . ILE A 1 84 ? -0.939 1.152 -8.917 1.00 98.38 84 ILE A N 1
ATOM 639 C CA . ILE A 1 84 ? -0.130 0.457 -9.928 1.00 98.38 84 ILE A CA 1
ATOM 640 C C . ILE A 1 84 ? 1.082 1.342 -10.231 1.00 98.38 84 ILE A C 1
ATOM 642 O O . ILE A 1 84 ? 1.181 1.985 -11.276 1.00 98.38 84 ILE A O 1
ATOM 646 N N . TYR A 1 85 ? 1.996 1.424 -9.268 1.00 98.00 85 TYR A N 1
ATOM 647 C CA . TYR A 1 85 ? 3.260 2.127 -9.451 1.00 98.00 85 TYR A CA 1
ATOM 648 C C . TYR A 1 85 ? 4.221 1.283 -10.293 1.00 98.00 85 TYR A C 1
ATOM 650 O O . TYR A 1 85 ? 4.456 0.115 -9.992 1.00 98.00 85 TYR A O 1
ATOM 658 N N . THR A 1 86 ? 4.800 1.884 -11.334 1.00 97.12 86 THR A N 1
ATOM 659 C CA . THR A 1 86 ? 5.869 1.296 -12.152 1.00 97.12 86 THR A CA 1
ATOM 660 C C . THR A 1 86 ? 7.021 2.286 -12.209 1.00 97.12 86 THR A C 1
ATOM 662 O O . THR A 1 86 ? 6.836 3.426 -12.632 1.00 97.12 86 THR A O 1
ATOM 665 N N . SER A 1 87 ? 8.214 1.870 -11.787 1.00 96.12 87 SER A N 1
ATOM 666 C CA . SER A 1 87 ? 9.389 2.741 -11.833 1.00 96.12 87 SER A CA 1
ATOM 667 C C . SER A 1 87 ? 9.756 3.118 -13.267 1.00 96.12 87 SER A C 1
ATOM 669 O O . SER A 1 87 ? 9.658 2.306 -14.189 1.00 96.12 87 SER A O 1
ATOM 671 N N . GLN A 1 88 ? 10.227 4.352 -13.446 1.00 97.94 88 GLN A N 1
ATOM 672 C CA . GLN A 1 88 ? 10.693 4.836 -14.741 1.00 97.94 88 GLN A CA 1
ATOM 673 C C . GLN A 1 88 ? 11.867 3.986 -15.254 1.00 97.94 88 GLN A C 1
ATOM 675 O O . GLN A 1 88 ? 12.854 3.776 -14.549 1.00 97.94 88 GLN A O 1
ATOM 680 N N . GLY A 1 89 ? 11.767 3.538 -16.507 1.00 97.69 89 GLY A N 1
ATOM 681 C CA . GLY A 1 89 ? 12.825 2.829 -17.231 1.00 97.69 89 GLY A CA 1
ATOM 682 C C . GLY A 1 89 ? 13.294 3.577 -18.490 1.00 97.69 89 GLY A C 1
ATOM 683 O O . GLY A 1 89 ? 12.927 4.739 -18.694 1.00 97.69 89 GLY A O 1
ATOM 684 N N . PRO A 1 90 ? 14.096 2.927 -19.355 1.00 98.31 90 PRO A N 1
ATOM 685 C CA . PRO A 1 90 ? 14.516 3.488 -20.640 1.00 98.31 90 PRO A CA 1
ATOM 686 C C . PRO A 1 90 ? 13.338 3.805 -21.571 1.00 98.31 90 PRO A C 1
ATOM 688 O O . PRO A 1 90 ? 12.358 3.064 -21.623 1.00 98.31 90 PRO A O 1
ATOM 691 N N . LEU A 1 91 ? 13.464 4.871 -22.367 1.00 98.50 91 LEU A N 1
ATOM 692 C CA . LEU A 1 91 ? 12.470 5.272 -23.372 1.00 98.50 91 LEU A CA 1
ATOM 693 C C . LEU A 1 91 ? 12.705 4.539 -24.701 1.00 98.50 91 LEU A C 1
ATOM 695 O O . LEU A 1 91 ? 13.039 5.139 -25.721 1.00 98.50 91 LEU A O 1
ATOM 699 N N . THR A 1 92 ? 12.573 3.215 -24.664 1.00 98.81 92 THR A N 1
ATOM 700 C CA . THR A 1 92 ? 12.721 2.315 -25.816 1.00 98.81 92 THR A CA 1
ATOM 701 C C . THR A 1 92 ? 11.499 1.407 -25.931 1.00 98.81 92 THR A C 1
ATOM 703 O O . THR A 1 92 ? 10.751 1.243 -24.969 1.00 98.81 92 THR A O 1
ATOM 706 N N . ILE A 1 93 ? 11.307 0.768 -27.091 1.00 98.75 93 ILE A N 1
ATOM 707 C CA . ILE A 1 93 ? 10.214 -0.203 -27.293 1.00 98.75 93 ILE A CA 1
ATOM 708 C C . ILE A 1 93 ? 10.264 -1.315 -26.231 1.00 98.75 93 ILE A C 1
ATOM 710 O O . ILE A 1 93 ? 9.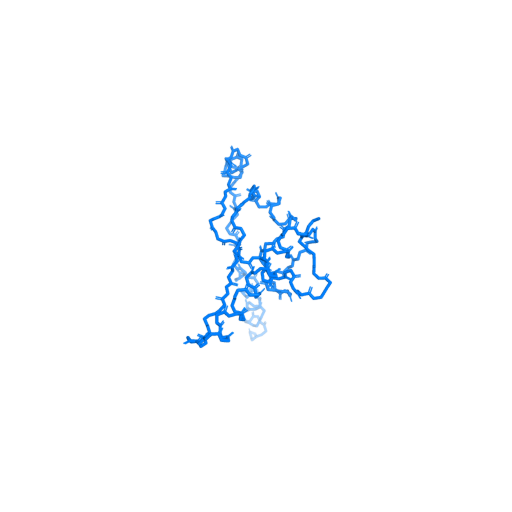244 -1.649 -25.634 1.00 98.75 93 ILE A O 1
ATOM 714 N N . GLU A 1 94 ? 11.457 -1.840 -25.942 1.00 98.69 94 GLU A N 1
ATOM 715 C CA . GLU A 1 94 ? 11.657 -2.845 -24.893 1.00 98.69 94 GLU A CA 1
ATOM 716 C C . GLU A 1 94 ? 11.302 -2.305 -23.497 1.00 98.69 94 GLU A C 1
ATOM 718 O O . GLU A 1 94 ? 10.611 -2.979 -22.733 1.00 98.69 94 GLU A O 1
ATOM 723 N N . GLY A 1 95 ? 11.708 -1.070 -23.180 1.00 98.69 95 GLY A N 1
ATOM 724 C CA . GLY A 1 95 ? 11.361 -0.411 -21.920 1.00 98.69 95 GLY A CA 1
ATOM 725 C C . GLY A 1 95 ? 9.851 -0.248 -21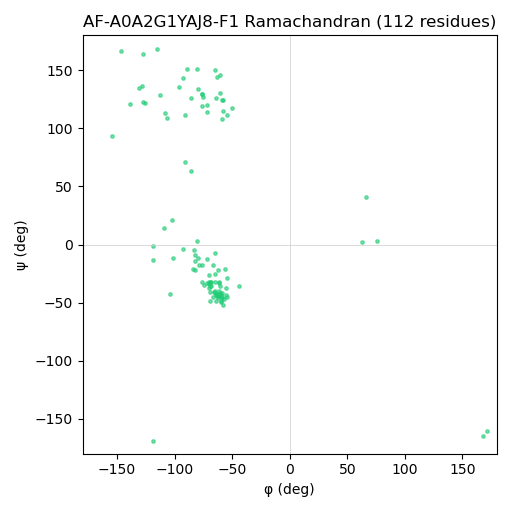.737 1.00 98.69 95 GLY A C 1
ATOM 726 O O . GLY A 1 95 ? 9.330 -0.537 -20.659 1.00 98.69 95 GLY A O 1
ATOM 727 N N . PHE A 1 96 ? 9.128 0.128 -22.796 1.00 98.69 96 PHE A N 1
ATOM 728 C CA . PHE A 1 96 ? 7.667 0.231 -22.768 1.00 98.69 96 PHE A CA 1
ATOM 729 C C . PHE A 1 96 ? 6.987 -1.127 -22.580 1.00 98.69 96 PHE A C 1
ATOM 731 O O . PHE A 1 96 ? 6.038 -1.221 -21.804 1.00 98.69 96 PHE A O 1
ATOM 738 N N . HIS A 1 97 ? 7.475 -2.185 -23.237 1.00 98.75 97 HIS A N 1
ATOM 739 C CA . HIS A 1 97 ? 6.954 -3.539 -23.029 1.00 98.75 97 HIS A CA 1
ATOM 740 C C . HIS A 1 97 ? 7.159 -3.999 -21.585 1.00 98.75 97 HIS A C 1
ATOM 742 O O . HIS A 1 97 ? 6.211 -4.457 -20.953 1.00 98.75 97 HIS A O 1
ATOM 748 N N . LYS A 1 98 ? 8.358 -3.790 -21.029 1.00 98.62 98 LYS A N 1
ATOM 749 C CA . LYS A 1 98 ? 8.655 -4.134 -19.635 1.00 98.62 98 LYS A CA 1
ATOM 750 C C . LYS A 1 98 ? 7.765 -3.369 -18.653 1.00 98.62 98 LYS A C 1
ATOM 752 O O . LYS A 1 98 ? 7.244 -3.971 -17.719 1.00 98.62 98 LYS A O 1
ATOM 757 N N . ALA A 1 99 ? 7.570 -2.067 -18.869 1.00 98.69 99 ALA A N 1
ATOM 758 C CA . ALA A 1 99 ? 6.701 -1.246 -18.027 1.00 98.69 99 ALA A CA 1
ATOM 759 C C . ALA A 1 99 ? 5.232 -1.694 -18.103 1.00 98.69 99 ALA A C 1
ATOM 761 O O . ALA A 1 99 ? 4.578 -1.827 -17.071 1.00 98.69 99 ALA A O 1
ATOM 762 N N . ARG A 1 100 ? 4.726 -1.985 -19.311 1.00 98.56 100 ARG A N 1
ATOM 763 C CA . ARG A 1 100 ? 3.377 -2.532 -19.518 1.00 98.56 100 ARG A CA 1
ATOM 764 C C . ARG A 1 100 ? 3.191 -3.845 -18.763 1.00 98.56 100 ARG A C 1
ATOM 766 O O . ARG A 1 100 ? 2.221 -3.983 -18.025 1.00 98.56 100 ARG A O 1
ATOM 773 N N . ASP A 1 101 ? 4.099 -4.797 -18.961 1.00 98.50 101 ASP A N 1
ATOM 774 C CA . ASP A 1 101 ? 3.975 -6.133 -18.377 1.00 98.50 101 ASP A CA 1
ATOM 775 C C . ASP A 1 101 ? 4.044 -6.060 -16.848 1.00 98.50 101 ASP A C 1
ATOM 777 O O . ASP A 1 101 ? 3.228 -6.679 -16.170 1.00 98.50 101 ASP A O 1
ATOM 781 N N . PHE A 1 102 ? 4.928 -5.219 -16.299 1.00 98.19 102 PHE A N 1
ATOM 782 C CA . PHE A 1 102 ? 4.992 -4.959 -14.861 1.00 98.19 102 PHE A CA 1
ATOM 783 C C . PHE A 1 102 ? 3.679 -4.376 -14.314 1.00 98.19 102 PHE A C 1
ATOM 785 O O . PHE A 1 102 ? 3.140 -4.888 -13.333 1.00 98.19 102 PHE A O 1
ATOM 792 N N . ALA A 1 103 ? 3.129 -3.345 -14.964 1.00 98.50 103 ALA A N 1
ATOM 793 C CA . ALA A 1 103 ? 1.877 -2.715 -14.545 1.00 98.50 103 ALA A CA 1
ATOM 794 C C . ALA A 1 103 ? 0.691 -3.695 -14.578 1.00 98.50 103 ALA A C 1
ATOM 796 O O . ALA A 1 103 ? -0.130 -3.710 -13.659 1.00 98.50 103 ALA A O 1
ATOM 797 N N . ILE A 1 104 ? 0.618 -4.550 -15.605 1.00 98.38 104 ILE A N 1
ATOM 798 C CA . ILE A 1 104 ? -0.403 -5.601 -15.706 1.00 98.38 104 ILE A CA 1
ATOM 799 C C . ILE A 1 104 ? -0.244 -6.610 -14.568 1.00 98.38 104 ILE A C 1
ATOM 801 O O . ILE A 1 104 ? -1.229 -6.914 -13.897 1.00 98.38 104 ILE A O 1
ATOM 805 N N . MET A 1 105 ? 0.974 -7.100 -14.319 1.00 97.69 105 MET A N 1
ATOM 806 C CA . MET A 1 105 ? 1.229 -8.057 -13.238 1.00 97.69 105 MET A CA 1
ATOM 807 C C . MET A 1 105 ? 0.850 -7.480 -11.875 1.00 97.69 105 MET A C 1
ATOM 809 O O . MET A 1 105 ? 0.151 -8.141 -11.114 1.00 97.69 105 MET A O 1
ATOM 813 N N . ARG A 1 106 ? 1.193 -6.216 -11.606 1.00 98.00 106 ARG A N 1
ATOM 814 C CA . ARG A 1 106 ? 0.773 -5.529 -10.380 1.00 98.00 106 ARG A CA 1
ATOM 815 C C . ARG A 1 106 ? -0.750 -5.429 -10.261 1.00 98.00 106 ARG A C 1
ATOM 817 O O . ARG A 1 106 ? -1.299 -5.665 -9.188 1.00 98.00 106 ARG A O 1
ATOM 824 N N . GLY A 1 107 ? -1.444 -5.114 -11.357 1.00 97.94 107 GLY A N 1
ATOM 825 C CA . GLY A 1 107 ? -2.908 -5.116 -11.399 1.00 97.94 107 GLY A CA 1
ATOM 826 C C . GLY A 1 107 ? -3.517 -6.492 -11.097 1.00 97.94 107 GLY A C 1
ATOM 827 O O . GLY A 1 107 ? -4.546 -6.574 -10.426 1.00 97.94 107 GLY A O 1
ATOM 828 N N . LEU A 1 108 ? -2.872 -7.576 -11.539 1.00 97.31 108 LEU A N 1
ATOM 829 C CA . LEU A 1 108 ? -3.276 -8.944 -11.203 1.00 97.31 108 LEU A CA 1
ATOM 830 C C . LEU A 1 108 ? -3.031 -9.273 -9.725 1.00 97.31 108 LEU A C 1
ATOM 832 O O . LEU A 1 108 ? -3.913 -9.874 -9.115 1.00 97.31 108 LEU A O 1
ATOM 836 N N . SER A 1 109 ? -1.905 -8.846 -9.137 1.00 96.81 109 SER A N 1
ATOM 837 C CA . SER A 1 109 ? -1.655 -8.994 -7.694 1.00 96.81 109 SER A CA 1
ATOM 838 C C . SER A 1 109 ? -2.764 -8.322 -6.879 1.00 96.81 109 SER A C 1
ATOM 840 O O . SER A 1 109 ? -3.338 -8.955 -6.002 1.00 96.81 109 SER A O 1
ATOM 842 N N . ILE A 1 110 ? -3.153 -7.087 -7.228 1.00 97.56 110 ILE A N 1
ATOM 843 C CA . ILE A 1 110 ? -4.265 -6.371 -6.568 1.00 97.56 110 ILE A CA 1
ATOM 844 C C . ILE A 1 110 ? -5.586 -7.131 -6.721 1.00 97.56 110 ILE A C 1
ATOM 846 O O . ILE A 1 110 ? -6.343 -7.265 -5.764 1.00 97.56 110 ILE A O 1
ATOM 850 N N . ARG A 1 111 ? -5.886 -7.636 -7.924 1.00 97.25 111 ARG A N 1
ATOM 851 C CA . ARG A 1 111 ? -7.135 -8.366 -8.191 1.00 97.25 111 ARG A CA 1
ATOM 852 C C . ARG A 1 111 ? -7.265 -9.643 -7.354 1.00 97.25 111 ARG A C 1
ATOM 854 O O . ARG A 1 111 ? -8.388 -10.017 -7.032 1.00 97.25 111 ARG A O 1
ATOM 861 N N . ASN A 1 112 ? -6.147 -10.298 -7.053 1.00 94.94 112 ASN A N 1
ATOM 862 C CA . ASN A 1 112 ? -6.095 -11.610 -6.406 1.00 94.94 112 ASN A CA 1
ATOM 863 C C . ASN A 1 112 ? -5.580 -11.546 -4.955 1.00 94.94 112 ASN A C 1
ATOM 865 O O . ASN A 1 112 ? -5.165 -12.569 -4.422 1.00 94.94 112 ASN A O 1
ATOM 869 N N . MET A 1 113 ? -5.524 -10.357 -4.343 1.00 93.88 113 MET A N 1
ATOM 870 C CA . MET A 1 113 ? -4.918 -10.166 -3.016 1.00 93.88 113 MET A CA 1
ATOM 871 C C . MET A 1 113 ? -5.734 -10.754 -1.851 1.00 93.88 113 MET A C 1
ATOM 873 O O . MET A 1 113 ? -5.226 -10.801 -0.734 1.00 93.88 113 MET A O 1
ATOM 877 N N . VAL A 1 114 ? -6.990 -11.134 -2.109 1.00 89.56 114 VAL A N 1
ATOM 878 C CA . VAL A 1 114 ? -7.958 -11.736 -1.176 1.00 89.56 114 VAL A CA 1
ATOM 879 C C . VAL A 1 114 ? -8.629 -12.943 -1.817 1.00 89.56 114 VAL A C 1
ATOM 881 O O . VAL A 1 114 ? -8.757 -12.944 -3.066 1.00 89.56 114 VAL A O 1
#

Secondary structure (DSSP, 8-state):
-HHHHHHHHHHHHHT-S-------HHHHHHHTTS--EEEEE-GGGTTTSTT--TTS---HHHH-----HHHHHHHT--EEEE--------SSHHHHHHHHHHHHHHHHHHHT--

Radius of gyration: 21.8 Å; Cα contacts (8 Å, |Δi|>4): 101; chains: 1; bounding box: 47×28×73 Å

Nearest PDB structures (foldseek):
  2rag-assembly1_A  TM=9.771E-01  e=3.395E-09  Caulobacter vibrioides CB15

Mean predicted aligned error: 8.83 Å

Solvent-accessible surface area (backbone atoms only — not comparable to full-atom values): 7108 Å² total; per-residue (Å²): 112,73,71,60,56,56,54,52,54,60,55,58,62,69,68,66,61,79,73,71,79,75,77,47,70,69,57,52,59,50,50,73,72,49,92,36,68,45,87,72,37,63,55,56,72,52,62,77,40,89,91,53,58,47,78,45,80,81,48,50,92,80,73,67,50,90,69,27,51,50,53,26,64,76,71,52,49,75,49,61,36,75,45,70,80,68,81,90,69,62,98,44,75,67,36,51,52,53,48,50,52,50,37,51,50,47,51,49,49,62,72,59,61,116

Foldseek 3Di:
DVVVVVVVVVVVVVVPDPPPPDQDPVNVVVLLVDAAEDAEDQCLVCLPPPPDALQDDDDCVPRVHDHGPVVCVVVVHNYYDHDLDFDDDDPDPVSVVVRVVSSVVSVVSVVPRD